Protein AF-A0AAW0WNB1-F1 (afdb_monomer)

Structure (mmCIF, N/CA/C/O backbone):
data_AF-A0AAW0WNB1-F1
#
_entry.id   AF-A0AAW0WNB1-F1
#
loop_
_atom_site.group_PDB
_atom_site.id
_atom_site.type_symbol
_atom_site.label_atom_id
_atom_site.label_alt_id
_atom_site.label_comp_id
_atom_site.label_asym_id
_atom_site.label_entity_id
_atom_site.label_seq_id
_atom_site.pdbx_PDB_ins_code
_atom_site.Cartn_x
_atom_site.Cartn_y
_atom_site.Cartn_z
_atom_site.occupancy
_atom_site.B_iso_or_equiv
_atom_site.auth_seq_id
_atom_site.auth_comp_id
_atom_site.auth_asym_id
_atom_site.auth_atom_id
_atom_site.pdbx_PDB_model_num
ATOM 1 N N . 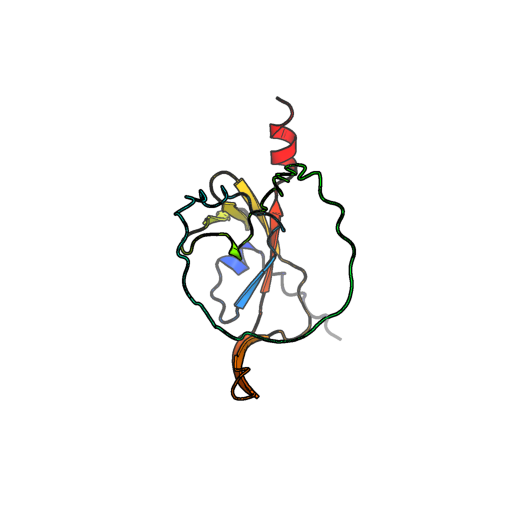MET A 1 1 ? -12.204 -38.754 -3.424 1.00 45.09 1 MET A N 1
ATOM 2 C CA . MET A 1 1 ? -11.221 -37.652 -3.507 1.00 45.09 1 MET A CA 1
ATOM 3 C C . MET A 1 1 ? -11.207 -36.946 -2.162 1.00 45.09 1 MET A C 1
ATOM 5 O O . MET A 1 1 ? -12.288 -36.547 -1.742 1.00 45.09 1 MET A O 1
ATOM 9 N N . PRO A 1 2 ? -10.080 -36.870 -1.435 1.00 44.38 2 PRO A N 1
ATOM 10 C CA . PRO A 1 2 ? -10.062 -36.168 -0.157 1.00 44.38 2 PRO A CA 1
ATOM 11 C C . PRO A 1 2 ? -10.207 -34.660 -0.395 1.00 44.38 2 PRO A C 1
ATOM 13 O O . PRO A 1 2 ? -9.592 -34.103 -1.306 1.00 44.38 2 PRO A O 1
ATOM 16 N N . ALA A 1 3 ? -11.068 -34.017 0.393 1.00 48.91 3 ALA A N 1
ATOM 17 C CA . ALA A 1 3 ? -11.261 -32.576 0.373 1.00 48.91 3 ALA A CA 1
ATOM 18 C C . ALA A 1 3 ? -9.949 -31.886 0.771 1.00 48.91 3 ALA A C 1
ATOM 20 O O . ALA A 1 3 ? -9.387 -32.191 1.821 1.00 48.91 3 ALA A O 1
ATOM 21 N N . LYS A 1 4 ? -9.457 -30.967 -0.069 1.00 51.84 4 LYS A N 1
ATOM 22 C CA . LYS A 1 4 ? -8.363 -30.063 0.303 1.00 51.84 4 LYS A CA 1
ATOM 23 C C . LYS A 1 4 ? -8.826 -29.251 1.510 1.00 51.84 4 LYS A C 1
ATOM 25 O O . LYS A 1 4 ? -9.765 -28.462 1.405 1.00 51.84 4 LYS A O 1
ATOM 30 N N . GLU A 1 5 ? -8.180 -29.484 2.642 1.00 49.03 5 GLU A N 1
ATOM 31 C CA . GLU A 1 5 ? -8.315 -28.694 3.857 1.00 49.03 5 GLU A CA 1
ATOM 32 C C . GLU A 1 5 ? -8.064 -27.222 3.495 1.00 49.03 5 GLU A C 1
ATOM 34 O O . GLU A 1 5 ? -7.031 -26.883 2.912 1.00 49.03 5 GLU A O 1
ATOM 39 N N . LYS A 1 6 ? -9.054 -26.350 3.729 1.00 45.12 6 LYS A N 1
ATOM 40 C CA . LYS A 1 6 ? -8.903 -24.910 3.499 1.00 45.12 6 LYS A CA 1
ATOM 41 C C . LYS A 1 6 ? -7.892 -24.398 4.517 1.00 45.12 6 LYS A C 1
ATOM 43 O O . LYS A 1 6 ? -8.236 -24.233 5.684 1.00 45.12 6 LYS A O 1
ATOM 48 N N . THR A 1 7 ? -6.663 -24.153 4.075 1.00 52.06 7 THR A N 1
ATOM 49 C CA . THR A 1 7 ? -5.650 -23.466 4.873 1.00 52.06 7 THR A CA 1
ATOM 50 C C . THR A 1 7 ? -6.264 -22.174 5.423 1.00 52.06 7 THR A C 1
ATOM 52 O O . THR A 1 7 ? -6.883 -21.438 4.644 1.00 52.06 7 THR A O 1
ATOM 55 N N . PRO A 1 8 ? -6.164 -21.900 6.736 1.00 58.38 8 PRO A N 1
ATOM 56 C CA . PRO A 1 8 ? -6.753 -20.705 7.317 1.00 58.38 8 PRO A CA 1
ATOM 57 C C . PRO A 1 8 ? -6.181 -19.472 6.624 1.00 58.38 8 PRO A C 1
ATOM 59 O O . PRO A 1 8 ? -4.973 -19.353 6.413 1.00 58.38 8 PRO A O 1
ATOM 62 N N . GLU A 1 9 ? -7.070 -18.571 6.224 1.00 66.38 9 GLU A N 1
ATOM 63 C CA . GLU A 1 9 ? -6.679 -17.354 5.538 1.00 66.38 9 GLU A CA 1
ATOM 64 C C . GLU A 1 9 ? -5.782 -16.511 6.460 1.00 66.38 9 GLU A C 1
ATOM 66 O O . GLU A 1 9 ? -6.192 -16.135 7.557 1.00 66.38 9 GLU A O 1
ATOM 71 N N . CYS A 1 10 ? -4.545 -16.234 6.031 1.00 76.31 10 CYS A N 1
ATOM 72 C CA . CYS A 1 10 ? -3.595 -15.443 6.815 1.00 76.31 10 CYS A CA 1
ATOM 73 C C . CYS A 1 10 ? -4.172 -14.045 7.086 1.00 76.31 10 CYS A C 1
ATOM 75 O O . CYS A 1 10 ? -4.543 -13.324 6.151 1.00 76.31 10 CYS A O 1
ATOM 77 N N . SER A 1 11 ? -4.268 -13.679 8.367 1.00 88.44 11 SER A N 1
ATOM 78 C CA . SER A 1 11 ? -4.789 -12.377 8.794 1.00 88.44 11 SER A CA 1
ATOM 79 C C . SER A 1 11 ? -3.846 -11.236 8.408 1.00 88.44 11 SER A C 1
ATOM 81 O O . SER A 1 11 ? -2.639 -11.427 8.265 1.00 88.44 11 SER A O 1
ATOM 83 N N . VAL A 1 12 ? -4.378 -10.014 8.313 1.00 92.25 12 VAL A N 1
ATOM 84 C CA . VAL A 1 12 ? -3.571 -8.812 8.029 1.00 92.25 12 VAL A CA 1
ATOM 85 C C . VAL A 1 12 ? -2.460 -8.623 9.064 1.00 92.25 12 VAL A C 1
ATOM 87 O O . VAL A 1 12 ? -1.342 -8.277 8.702 1.00 92.25 12 VAL A O 1
ATOM 90 N N . ALA A 1 13 ? -2.727 -8.893 10.344 1.00 91.75 13 ALA A N 1
ATOM 91 C CA . ALA A 1 13 ? -1.712 -8.799 11.389 1.00 91.75 13 ALA A CA 1
ATOM 92 C C . ALA A 1 13 ? -0.591 -9.834 11.232 1.00 91.75 13 ALA A C 1
ATOM 94 O O . ALA A 1 13 ? 0.574 -9.480 11.373 1.00 91.75 13 ALA A O 1
ATOM 95 N N . GLN A 1 14 ? -0.919 -11.092 10.918 1.00 90.31 14 GLN A N 1
ATOM 96 C CA . GLN A 1 14 ? 0.091 -12.129 10.662 1.00 90.31 14 GLN A CA 1
ATOM 97 C C . GLN A 1 14 ? 0.911 -11.812 9.414 1.00 90.31 14 GLN A C 1
ATOM 99 O O . GLN A 1 14 ? 2.124 -11.995 9.410 1.00 90.31 14 GLN A O 1
ATOM 104 N N . LEU A 1 15 ? 0.253 -11.290 8.381 1.00 91.12 15 LEU A N 1
ATOM 105 C CA . LEU A 1 15 ? 0.912 -10.822 7.178 1.00 91.12 15 LEU A CA 1
ATOM 106 C C . LEU A 1 15 ? 1.893 -9.684 7.499 1.00 91.12 15 LEU A C 1
ATOM 108 O O . LEU A 1 15 ? 3.054 -9.761 7.137 1.00 91.12 15 LEU A O 1
ATOM 112 N N . LEU A 1 16 ? 1.479 -8.657 8.233 1.00 91.56 16 LEU A N 1
ATOM 113 C CA . LEU A 1 16 ? 2.349 -7.515 8.534 1.00 91.56 16 LEU A CA 1
ATOM 114 C C . LEU A 1 16 ? 3.450 -7.820 9.562 1.00 91.56 16 LEU A C 1
ATOM 116 O O . LEU A 1 16 ? 4.491 -7.172 9.545 1.00 91.56 16 LEU A O 1
ATOM 120 N N . ALA A 1 17 ? 3.222 -8.772 10.469 1.00 88.00 17 ALA A N 1
ATOM 121 C CA . ALA A 1 17 ? 4.205 -9.187 11.472 1.00 88.00 17 ALA A CA 1
ATOM 122 C C . ALA A 1 17 ? 5.154 -10.291 10.974 1.00 88.00 17 ALA A C 1
ATOM 124 O O . ALA A 1 17 ? 6.159 -10.583 11.625 1.00 88.00 17 ALA A O 1
ATOM 125 N N . GLY A 1 18 ? 4.814 -10.941 9.861 1.00 85.19 18 GLY A N 1
ATOM 126 C CA . GLY A 1 18 ? 5.602 -12.014 9.274 1.00 85.19 18 GLY A CA 1
ATOM 127 C C . GLY A 1 18 ? 6.883 -11.507 8.617 1.00 85.19 18 GLY A C 1
ATOM 128 O O . GLY A 1 18 ? 6.984 -10.355 8.199 1.00 85.19 18 GLY A O 1
ATOM 129 N N . LYS A 1 19 ? 7.866 -12.402 8.498 1.00 83.38 19 LYS A N 1
ATOM 130 C CA . LYS A 1 19 ? 9.003 -12.206 7.597 1.00 83.38 19 LYS A CA 1
ATOM 131 C C . LYS A 1 19 ? 8.589 -12.708 6.221 1.00 83.38 19 LYS A C 1
ATOM 133 O O . LYS A 1 19 ? 8.232 -13.876 6.098 1.00 83.38 19 LYS A O 1
ATOM 138 N N . HIS A 1 20 ? 8.637 -11.828 5.231 1.00 84.38 20 HIS A N 1
ATOM 139 C CA . HIS A 1 20 ? 8.312 -12.144 3.843 1.00 84.38 20 HIS A CA 1
ATOM 140 C C . HIS A 1 20 ? 9.525 -11.855 2.977 1.00 84.38 20 HIS A C 1
ATOM 142 O O . HIS A 1 20 ? 10.194 -10.843 3.180 1.00 84.38 20 HIS A O 1
ATOM 148 N N . GLU A 1 21 ? 9.803 -12.759 2.046 1.00 85.81 21 GLU A N 1
ATOM 149 C CA . GLU A 1 21 ? 10.829 -12.571 1.014 1.00 85.81 21 GLU A CA 1
ATOM 150 C C . GLU A 1 21 ? 10.263 -11.799 -0.192 1.00 85.81 21 GLU A C 1
ATOM 152 O O . GLU A 1 21 ? 11.018 -11.197 -0.952 1.00 85.81 21 GLU A O 1
ATOM 157 N N . ASP A 1 22 ? 8.932 -11.750 -0.310 1.00 91.44 22 ASP A N 1
ATOM 158 C CA . ASP A 1 22 ? 8.210 -11.078 -1.387 1.00 91.44 22 ASP A CA 1
ATOM 159 C C . ASP A 1 22 ? 7.858 -9.618 -1.058 1.00 91.44 22 ASP A C 1
ATOM 161 O O . ASP A 1 22 ? 7.643 -9.227 0.095 1.00 91.44 22 ASP A O 1
ATOM 165 N N . PHE A 1 23 ? 7.682 -8.817 -2.109 1.00 93.81 23 PHE A N 1
ATOM 166 C CA . PHE A 1 23 ? 7.165 -7.457 -2.020 1.00 93.81 23 PHE A CA 1
ATOM 167 C C . PHE A 1 23 ? 5.677 -7.433 -1.645 1.00 93.81 23 PHE A C 1
ATOM 169 O O . PHE A 1 23 ? 4.877 -8.296 -2.024 1.00 93.81 23 PHE A O 1
ATOM 176 N N . MET A 1 24 ? 5.282 -6.371 -0.939 1.00 93.88 24 MET A N 1
ATOM 177 C CA . MET A 1 24 ? 3.884 -6.066 -0.637 1.00 93.88 24 MET A CA 1
ATOM 178 C C . MET A 1 24 ? 3.387 -4.908 -1.500 1.00 93.88 24 MET A C 1
ATOM 180 O O . MET A 1 24 ? 4.019 -3.856 -1.579 1.00 93.88 24 MET A O 1
ATOM 184 N N . PHE A 1 25 ? 2.207 -5.070 -2.092 1.00 95.12 25 PHE A N 1
ATOM 185 C CA . PHE A 1 25 ? 1.515 -4.013 -2.819 1.00 95.12 25 PHE A CA 1
ATOM 186 C C . PHE A 1 25 ? 0.512 -3.308 -1.904 1.00 95.12 25 PHE A C 1
ATOM 188 O O . PHE A 1 25 ? -0.470 -3.916 -1.474 1.00 95.12 25 PHE A O 1
ATOM 195 N N . PHE A 1 26 ? 0.709 -2.014 -1.657 1.00 95.62 26 PHE A N 1
ATOM 196 C CA . PHE A 1 26 ? -0.233 -1.180 -0.910 1.00 95.62 26 PHE A CA 1
ATOM 197 C C . PHE A 1 26 ? -1.054 -0.306 -1.858 1.00 95.62 26 PHE A C 1
ATOM 199 O O . PHE A 1 26 ? -0.514 0.518 -2.591 1.00 95.62 26 PHE A O 1
ATOM 206 N N . GLN A 1 27 ? -2.377 -0.440 -1.804 1.00 95.94 27 GLN A N 1
ATOM 207 C CA . GLN A 1 27 ? -3.302 0.482 -2.451 1.00 95.94 27 GLN A CA 1
ATOM 208 C C . GLN A 1 27 ? -3.706 1.574 -1.462 1.00 95.94 27 GLN A C 1
ATOM 210 O O . GLN A 1 27 ? -4.385 1.297 -0.473 1.00 95.94 27 GLN A O 1
ATOM 215 N N . LEU A 1 28 ? -3.309 2.811 -1.747 1.00 94.50 28 LEU A N 1
ATOM 216 C CA . LEU A 1 28 ? -3.670 3.988 -0.963 1.00 94.50 28 LEU A CA 1
ATOM 217 C C . LEU A 1 28 ? -4.832 4.762 -1.614 1.00 94.50 28 LEU A C 1
ATOM 219 O O . LEU A 1 28 ? -5.111 4.565 -2.799 1.00 94.50 28 LEU A O 1
ATOM 223 N N . PRO A 1 29 ? -5.513 5.651 -0.870 1.00 92.69 29 PRO A N 1
ATOM 224 C CA . PRO A 1 29 ? -6.462 6.597 -1.447 1.00 92.69 29 PRO A CA 1
ATOM 225 C C . PRO A 1 29 ? -5.786 7.565 -2.428 1.00 92.69 29 PRO A C 1
ATOM 227 O O . PRO A 1 29 ? -4.615 7.902 -2.267 1.00 92.69 29 PRO A O 1
ATOM 230 N N . ASN A 1 30 ? -6.556 8.086 -3.389 1.00 87.88 30 ASN A N 1
ATOM 231 C CA . ASN A 1 30 ? -6.065 9.032 -4.405 1.00 87.88 30 ASN A CA 1
ATOM 232 C C . ASN A 1 30 ? -5.583 10.373 -3.828 1.00 87.88 30 ASN A C 1
ATOM 234 O O . ASN A 1 30 ? -4.865 11.100 -4.504 1.00 87.88 30 ASN A O 1
ATOM 238 N N . SER A 1 31 ? -5.998 10.711 -2.606 1.00 87.81 31 SER A N 1
ATOM 239 C CA . SER A 1 31 ? -5.474 11.847 -1.854 1.00 87.81 31 SER A CA 1
ATOM 240 C C . SER A 1 31 ? -5.111 11.380 -0.456 1.00 87.81 31 SER A C 1
ATOM 242 O O . SER A 1 31 ? -5.953 10.833 0.263 1.00 87.81 31 SER A O 1
ATOM 244 N N . LEU A 1 32 ? -3.866 11.616 -0.067 1.00 88.44 32 LEU A N 1
ATOM 245 C CA . LEU A 1 32 ? -3.374 11.333 1.268 1.00 88.44 32 LEU A CA 1
ATOM 246 C C . LEU A 1 32 ? -3.667 12.506 2.204 1.00 88.44 32 LEU A C 1
ATOM 248 O O . LEU A 1 32 ? -3.681 13.661 1.777 1.00 88.44 32 LEU A O 1
ATOM 252 N N . PRO A 1 33 ? -3.916 12.230 3.489 1.00 79.19 33 PRO A N 1
ATOM 253 C CA . PRO A 1 33 ? -4.132 13.263 4.478 1.00 79.19 33 PRO A CA 1
ATOM 254 C C . PRO A 1 33 ? -2.782 13.702 5.063 1.00 79.19 33 PRO A C 1
ATOM 256 O O . PRO A 1 33 ? -2.478 13.430 6.222 1.00 79.19 33 PRO A O 1
ATOM 259 N N . SER A 1 34 ? -1.944 14.348 4.254 1.00 67.25 34 SER A N 1
ATOM 260 C CA . SER A 1 34 ? -0.830 15.150 4.763 1.00 67.25 34 SER A CA 1
ATOM 261 C C . SER A 1 34 ? -1.110 16.616 4.465 1.00 67.25 34 SER A C 1
ATOM 263 O O . SER A 1 34 ? -1.804 16.940 3.499 1.00 67.25 34 SER A O 1
ATOM 265 N N . HIS A 1 35 ? -0.553 17.514 5.279 1.00 59.44 35 HIS A N 1
ATOM 266 C CA . HIS A 1 35 ? -0.383 18.892 4.833 1.00 59.44 35 HIS A CA 1
ATOM 267 C C . HIS A 1 35 ? 0.407 18.816 3.514 1.00 59.44 35 HIS A C 1
ATOM 269 O O . HIS A 1 35 ? 1.398 18.069 3.478 1.00 59.44 35 HIS A O 1
ATOM 275 N N . PRO A 1 36 ? -0.024 19.473 2.420 1.00 53.44 36 PRO A N 1
ATOM 276 C CA . PRO A 1 36 ? 0.854 19.617 1.266 1.00 53.44 36 PRO A CA 1
ATOM 277 C C . PRO A 1 36 ? 2.184 20.180 1.784 1.00 53.44 36 PRO A C 1
ATOM 279 O O . PRO A 1 36 ? 2.161 20.924 2.773 1.00 53.44 36 PRO A O 1
ATOM 282 N N . PRO A 1 37 ? 3.342 19.805 1.216 1.00 49.53 37 PRO A N 1
ATOM 283 C CA . PRO A 1 37 ? 4.571 20.506 1.565 1.00 49.53 37 PRO A CA 1
ATOM 284 C C . PRO A 1 37 ? 4.259 22.000 1.496 1.00 49.53 37 PRO A C 1
ATOM 286 O O . PRO A 1 37 ? 3.636 22.436 0.525 1.00 49.53 37 PRO A O 1
ATOM 289 N N . ASP A 1 38 ? 4.580 22.753 2.555 1.00 46.41 38 ASP A N 1
ATOM 290 C CA . ASP A 1 38 ? 4.590 24.207 2.457 1.00 46.41 38 ASP A CA 1
ATOM 291 C C . ASP A 1 38 ? 5.434 24.497 1.226 1.00 46.41 38 ASP A C 1
ATOM 293 O O . ASP A 1 38 ? 6.651 24.288 1.235 1.00 46.41 38 ASP A O 1
ATOM 297 N N . VAL A 1 39 ? 4.778 24.887 0.134 1.00 47.78 39 VAL A N 1
ATOM 298 C CA . VAL A 1 39 ? 5.451 25.406 -1.038 1.00 47.78 39 VAL A CA 1
ATOM 299 C C . VAL A 1 39 ? 6.010 26.731 -0.555 1.00 47.78 39 VAL A C 1
ATOM 301 O O . VAL A 1 39 ? 5.391 27.783 -0.693 1.00 47.78 39 VAL A O 1
ATOM 304 N N . LYS A 1 40 ? 7.184 26.676 0.079 1.00 42.09 40 LYS A N 1
ATOM 305 C CA . LYS A 1 40 ? 8.105 27.794 0.079 1.00 42.09 40 LYS A CA 1
ATOM 306 C C . LYS A 1 40 ? 8.354 28.039 -1.398 1.00 42.09 40 LYS A C 1
ATOM 308 O O . LYS A 1 40 ? 9.078 27.285 -2.042 1.00 42.09 40 LYS A O 1
ATOM 313 N N . GLN A 1 41 ? 7.642 29.017 -1.945 1.00 40.59 41 GLN A N 1
ATOM 314 C CA . GLN A 1 41 ? 7.968 29.610 -3.225 1.00 40.59 41 GLN A CA 1
ATOM 315 C C . GLN A 1 41 ? 9.374 30.189 -3.061 1.00 40.59 41 GLN A C 1
ATOM 317 O O . GLN A 1 41 ? 9.537 31.328 -2.633 1.00 40.59 41 GLN A O 1
ATOM 322 N N . GLU A 1 42 ? 10.400 29.377 -3.300 1.00 34.09 42 GLU A N 1
ATOM 323 C CA . GLU A 1 42 ? 11.724 29.919 -3.547 1.00 34.09 42 GLU A CA 1
ATOM 324 C C . GLU A 1 42 ? 11.741 30.477 -4.976 1.00 34.09 42 GLU A C 1
ATOM 326 O O . GLU A 1 42 ? 11.205 29.854 -5.90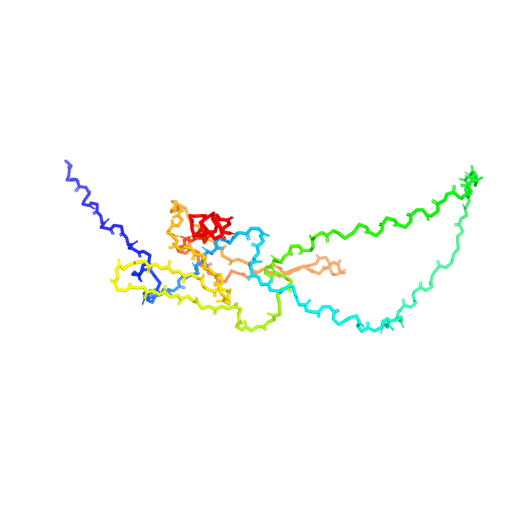0 1.00 34.09 42 GLU A O 1
ATOM 331 N N . PRO A 1 43 ? 12.281 31.690 -5.162 1.00 40.94 43 PRO A N 1
ATOM 332 C CA . PRO A 1 43 ? 12.192 32.404 -6.417 1.00 40.94 43 PRO A CA 1
ATOM 333 C C . PRO A 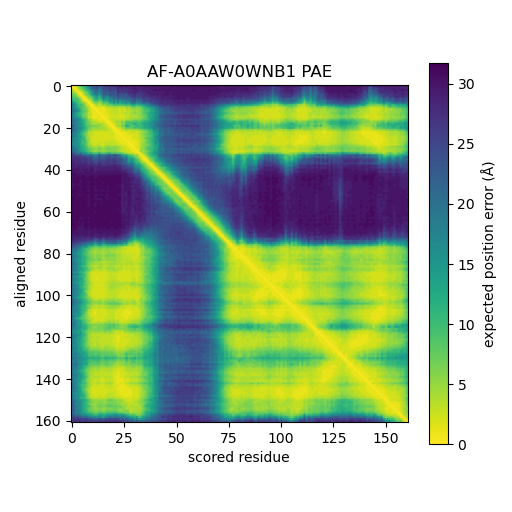1 43 ? 13.091 31.747 -7.466 1.00 40.94 43 PRO A C 1
ATOM 335 O O . PRO A 1 43 ? 14.286 31.573 -7.265 1.00 40.94 43 PRO A O 1
ATOM 338 N N . ASN A 1 44 ? 12.481 31.425 -8.603 1.00 39.97 44 ASN A N 1
ATOM 339 C CA . ASN A 1 44 ? 13.015 31.599 -9.951 1.00 39.97 44 ASN A CA 1
ATOM 340 C C . ASN A 1 44 ? 14.546 31.439 -10.112 1.00 39.97 44 ASN A C 1
ATOM 342 O O . ASN A 1 44 ? 15.296 32.408 -9.994 1.00 39.97 44 ASN A O 1
ATOM 346 N N . ILE A 1 45 ? 15.001 30.249 -10.517 1.00 35.22 45 ILE A N 1
ATOM 347 C CA . ILE A 1 45 ? 16.254 30.134 -11.274 1.00 35.22 45 ILE A CA 1
ATOM 348 C C . ILE A 1 45 ? 15.907 29.884 -12.738 1.00 35.22 45 ILE A C 1
ATOM 350 O O . ILE A 1 45 ? 15.785 28.758 -13.214 1.00 35.22 45 ILE A O 1
ATOM 354 N N . THR A 1 46 ? 15.779 30.993 -13.460 1.00 38.59 46 THR A N 1
ATOM 355 C CA . THR A 1 46 ? 16.047 31.062 -14.892 1.00 38.59 46 THR A CA 1
ATOM 356 C C . THR A 1 46 ? 17.504 30.675 -15.126 1.00 38.59 46 THR A C 1
ATOM 358 O O . THR A 1 46 ? 18.391 31.384 -14.649 1.00 38.59 46 THR A O 1
ATOM 361 N N . GLN A 1 47 ? 17.748 29.603 -15.886 1.00 40.41 47 GLN A N 1
ATOM 362 C CA . GLN A 1 47 ? 18.702 29.556 -17.008 1.00 40.41 47 GLN A CA 1
ATOM 363 C C . GLN A 1 47 ? 18.889 28.117 -17.507 1.00 40.41 47 GLN A C 1
ATOM 365 O O . GLN A 1 47 ? 19.592 27.331 -16.888 1.00 40.41 47 GLN A O 1
ATOM 370 N N . LEU A 1 48 ? 18.345 27.817 -18.687 1.00 34.91 48 LEU A N 1
ATOM 371 C CA . LEU A 1 48 ? 19.148 27.261 -19.777 1.00 34.91 48 LEU A CA 1
ATOM 372 C C . LEU A 1 48 ? 18.512 27.700 -21.104 1.00 34.91 48 LEU A C 1
ATOM 374 O O . LEU A 1 48 ? 17.459 27.222 -21.520 1.00 34.91 48 LEU A O 1
ATOM 378 N N . GLN A 1 49 ? 19.137 28.704 -21.719 1.00 36.81 49 GLN A N 1
ATOM 379 C CA . GLN A 1 49 ? 18.849 29.151 -23.074 1.00 36.81 49 GLN A CA 1
ATOM 380 C C . GLN A 1 49 ? 19.385 28.104 -24.052 1.00 36.81 49 GLN A C 1
ATOM 382 O O . GLN A 1 49 ? 20.598 27.965 -24.170 1.00 36.81 49 GLN A O 1
ATOM 387 N N . ASN A 1 50 ? 18.510 27.451 -24.814 1.00 34.75 50 ASN A N 1
ATOM 388 C CA . ASN A 1 50 ? 18.902 26.889 -26.102 1.00 34.75 50 ASN A CA 1
ATOM 389 C C . ASN A 1 50 ? 18.328 27.785 -27.196 1.00 34.75 50 ASN A C 1
ATOM 391 O O . ASN A 1 50 ? 17.123 27.844 -27.432 1.00 34.75 50 ASN A O 1
ATOM 395 N N . GLN A 1 51 ? 19.228 28.543 -27.818 1.00 43.00 51 GLN A N 1
ATOM 396 C CA . GLN A 1 51 ? 18.958 29.340 -29.001 1.00 43.00 51 GLN A CA 1
ATOM 397 C C . GLN A 1 51 ? 18.761 28.409 -30.198 1.00 43.00 51 GLN A C 1
ATOM 399 O O . GLN A 1 51 ? 19.678 27.683 -30.571 1.00 43.00 51 GLN A O 1
ATOM 404 N N . THR A 1 52 ? 17.616 28.496 -30.874 1.00 32.56 52 THR A N 1
ATOM 405 C CA . THR A 1 52 ? 17.567 28.324 -32.333 1.00 32.56 52 THR A CA 1
ATOM 406 C C . THR A 1 52 ? 16.427 29.174 -32.902 1.00 32.56 52 THR A C 1
ATOM 408 O O . THR A 1 52 ? 15.269 28.778 -32.946 1.00 32.56 52 THR A O 1
ATOM 411 N N . GLN A 1 53 ? 16.773 30.395 -33.308 1.00 40.00 53 GLN A N 1
ATOM 412 C CA . GLN A 1 53 ? 16.078 31.154 -34.354 1.00 40.00 53 GLN A CA 1
ATOM 413 C C . GLN A 1 53 ? 16.446 30.487 -35.700 1.00 40.00 53 GLN A C 1
ATOM 415 O O . GLN A 1 53 ? 17.569 30.014 -35.826 1.00 40.00 53 GLN A O 1
ATOM 420 N N . GLN A 1 54 ? 15.642 30.374 -36.760 1.00 39.53 54 GLN A N 1
ATOM 421 C CA . GLN A 1 54 ? 14.591 31.223 -37.336 1.00 39.53 54 GLN A CA 1
ATOM 422 C C . GLN A 1 54 ? 14.037 30.435 -38.562 1.00 39.53 54 GLN A C 1
ATOM 424 O O . GLN A 1 54 ? 14.826 29.765 -39.223 1.00 39.53 54 GLN A O 1
ATOM 429 N N . GLN A 1 55 ? 12.726 30.378 -38.858 1.00 40.41 55 GLN A N 1
ATOM 430 C CA . GLN A 1 55 ? 11.969 31.099 -39.929 1.00 40.41 55 GLN A CA 1
ATOM 431 C C . GLN A 1 55 ? 10.954 30.078 -40.543 1.00 40.41 55 GLN A C 1
ATOM 433 O O . GLN A 1 55 ? 11.314 28.915 -40.640 1.00 40.41 55 GLN A O 1
ATOM 438 N N . LYS A 1 56 ? 9.708 30.336 -41.000 1.00 34.44 56 LYS A N 1
ATOM 439 C CA . LYS A 1 56 ? 8.934 31.548 -41.348 1.00 34.44 56 LYS A CA 1
ATOM 440 C C . LYS A 1 56 ? 7.431 31.189 -41.605 1.00 34.44 56 LYS A C 1
ATOM 442 O O . LYS A 1 56 ? 7.176 30.284 -42.385 1.00 34.44 56 LYS A O 1
ATOM 447 N N . GLN A 1 57 ? 6.503 31.946 -40.989 1.00 41.47 57 GLN A N 1
ATOM 448 C CA . GLN A 1 57 ? 5.214 32.544 -41.466 1.00 41.47 57 GLN A CA 1
ATOM 449 C C . GLN A 1 57 ? 4.142 31.681 -42.195 1.00 41.47 57 GLN A C 1
ATOM 451 O O . GLN A 1 57 ? 4.421 31.039 -43.198 1.00 41.47 57 GLN A O 1
ATOM 456 N N . THR A 1 58 ? 2.856 31.692 -41.801 1.00 29.17 58 THR A N 1
ATOM 457 C CA . THR A 1 58 ? 1.786 32.712 -42.052 1.00 29.17 58 THR A CA 1
ATOM 458 C C . THR A 1 58 ? 0.460 32.159 -41.440 1.00 29.17 58 THR A C 1
ATOM 460 O O . THR A 1 58 ? 0.345 30.945 -41.354 1.00 29.17 58 THR A O 1
ATOM 463 N N . ALA A 1 59 ? -0.594 32.857 -40.984 1.00 32.28 59 ALA A N 1
ATOM 464 C CA . ALA A 1 59 ? -1.037 34.251 -40.987 1.00 32.28 59 ALA A CA 1
ATOM 465 C C . ALA A 1 59 ? -2.058 34.509 -39.836 1.00 32.28 59 ALA A C 1
ATOM 467 O O . ALA A 1 59 ? -2.870 33.649 -39.513 1.00 32.28 59 ALA A O 1
ATOM 468 N N . SER A 1 60 ? -1.958 35.717 -39.273 1.00 34.59 60 SER A N 1
ATOM 469 C CA . SER A 1 60 ? -2.949 36.658 -38.711 1.00 34.59 60 SER A CA 1
ATOM 470 C C . SER A 1 60 ? -4.301 36.191 -38.133 1.00 34.59 60 SER A C 1
ATOM 472 O O . SER A 1 60 ? -5.166 35.723 -38.866 1.00 34.59 60 SER A O 1
ATOM 474 N N . ASN A 1 61 ? -4.567 36.532 -36.861 1.00 34.38 61 ASN A N 1
ATOM 475 C CA . ASN A 1 61 ? -5.391 37.701 -36.482 1.00 34.38 61 ASN A CA 1
ATOM 476 C C . ASN A 1 61 ? -5.362 37.923 -34.954 1.00 34.38 61 ASN A C 1
ATOM 478 O O . ASN A 1 61 ? -5.766 37.052 -34.191 1.00 34.38 61 ASN A O 1
ATOM 482 N N . ASN A 1 62 ? -4.884 39.102 -34.538 1.00 39.53 62 ASN A N 1
ATOM 483 C CA . ASN A 1 62 ? -4.906 39.598 -33.160 1.00 39.53 62 ASN A CA 1
ATOM 484 C C . ASN A 1 62 ? -6.279 40.184 -32.819 1.00 39.53 62 ASN A C 1
ATOM 486 O O . ASN A 1 62 ? -6.766 41.046 -33.553 1.00 39.53 62 ASN A O 1
ATOM 490 N N . LEU A 1 63 ? -6.817 39.790 -31.667 1.00 36.72 63 LEU A N 1
ATOM 491 C CA . LEU A 1 63 ? -7.696 40.597 -30.825 1.00 36.72 63 LEU A CA 1
ATOM 492 C C . LEU A 1 63 ? -7.248 40.336 -29.380 1.00 36.72 63 LEU A C 1
ATOM 494 O O . LEU A 1 63 ? -7.459 39.247 -28.853 1.00 36.72 63 LEU A O 1
ATOM 498 N N . ASP A 1 64 ? -6.545 41.316 -28.819 1.00 35.41 64 ASP A N 1
ATOM 499 C CA . ASP A 1 64 ? -6.200 41.419 -27.402 1.00 35.41 64 ASP A CA 1
ATOM 500 C C . ASP A 1 64 ? -7.454 41.663 -26.540 1.00 35.41 64 ASP A C 1
ATOM 502 O O . ASP A 1 64 ? -8.450 42.194 -27.041 1.00 35.41 64 ASP A O 1
ATOM 506 N N . LEU A 1 65 ? -7.290 41.418 -25.229 1.00 37.50 65 LEU A N 1
ATOM 507 C CA . LEU A 1 65 ? -8.168 41.748 -24.087 1.00 37.50 65 LEU A CA 1
ATOM 508 C C . LEU A 1 65 ? -9.273 40.690 -23.851 1.00 37.50 65 LEU A C 1
ATOM 510 O O . LEU A 1 65 ? -10.101 40.453 -24.720 1.00 37.50 65 LEU A O 1
ATOM 514 N N . ASP A 1 66 ? -9.325 39.937 -22.749 1.00 32.69 66 ASP A N 1
ATOM 515 C CA . ASP A 1 66 ? -8.970 40.255 -21.364 1.00 32.69 66 ASP A CA 1
ATOM 516 C C . ASP A 1 66 ? -8.287 39.065 -20.657 1.00 32.69 66 ASP A C 1
ATOM 518 O O . ASP A 1 66 ? -8.739 37.919 -20.725 1.00 32.69 66 ASP A O 1
ATOM 522 N N . GLU A 1 67 ? -7.182 39.350 -19.964 1.00 42.94 67 GLU A N 1
ATOM 523 C CA . GLU A 1 67 ? -6.565 38.460 -18.980 1.00 42.94 67 GLU A CA 1
ATOM 524 C C . GLU A 1 67 ? -7.451 38.435 -17.728 1.00 42.94 67 GLU A C 1
ATOM 526 O O . GLU A 1 67 ? -7.211 39.158 -16.762 1.00 42.94 67 GLU A O 1
ATOM 531 N N . ASP A 1 68 ? -8.494 37.605 -17.742 1.00 35.53 68 ASP A N 1
ATOM 532 C CA . ASP A 1 68 ? -9.144 37.207 -16.501 1.00 35.53 68 ASP A CA 1
ATOM 533 C C . ASP A 1 68 ? -8.199 36.267 -15.748 1.00 35.53 68 ASP A C 1
ATOM 535 O O . ASP A 1 68 ? -7.902 35.140 -16.157 1.00 35.53 68 ASP A O 1
ATOM 539 N N . GLU A 1 69 ? -7.712 36.808 -14.639 1.00 44.91 69 GLU A N 1
ATOM 540 C CA . GLU A 1 69 ? -6.959 36.205 -13.551 1.00 44.91 69 GLU A CA 1
ATOM 541 C C . GLU A 1 69 ? -7.729 35.016 -12.934 1.00 44.91 69 GLU A C 1
ATOM 543 O O . GLU A 1 69 ? -8.115 35.012 -11.767 1.00 44.91 69 GLU A O 1
ATOM 548 N N . ASP A 1 70 ? -7.943 33.946 -13.698 1.00 40.06 70 ASP A N 1
ATOM 549 C CA . ASP A 1 70 ? -8.415 32.671 -13.173 1.00 40.06 70 ASP A CA 1
ATOM 550 C C . ASP A 1 70 ? -7.226 31.966 -12.513 1.00 40.06 70 ASP A C 1
ATOM 552 O O . ASP A 1 70 ? -6.687 30.953 -12.974 1.00 40.06 70 ASP A O 1
ATOM 556 N N . GLN A 1 71 ? -6.836 32.507 -11.358 1.00 45.75 71 GLN A N 1
ATOM 557 C CA . GLN A 1 71 ? -6.119 31.812 -10.301 1.00 45.75 71 GLN A CA 1
ATOM 558 C C . GLN A 1 71 ? -7.029 30.678 -9.794 1.00 45.75 71 GLN A C 1
ATOM 560 O O . GLN A 1 71 ? -7.535 30.669 -8.670 1.00 45.75 71 GLN A O 1
ATOM 565 N N . LYS A 1 72 ? -7.275 29.681 -10.655 1.00 46.44 72 LYS A N 1
ATOM 566 C CA . LYS A 1 72 ? -7.818 28.389 -10.269 1.00 46.44 72 LYS A CA 1
ATOM 567 C C . LYS A 1 72 ? -6.799 27.810 -9.314 1.00 46.44 72 LYS A C 1
ATOM 569 O O . LYS A 1 72 ? -5.818 27.191 -9.716 1.00 46.44 72 LYS A O 1
ATOM 574 N N . SER A 1 73 ? -7.065 28.008 -8.031 1.00 51.53 73 SER A N 1
ATOM 575 C CA . SER A 1 73 ? -6.603 27.158 -6.950 1.00 51.53 73 SER A CA 1
ATOM 576 C C . SER A 1 73 ? -7.059 25.731 -7.259 1.00 51.53 73 SER A C 1
ATOM 578 O O . SER A 1 73 ? -8.043 25.217 -6.726 1.00 51.53 73 SER A O 1
ATOM 580 N N . SER A 1 74 ? -6.375 25.073 -8.198 1.00 58.03 74 SER A N 1
ATOM 581 C CA . SER A 1 74 ? -6.506 23.646 -8.408 1.00 58.03 74 SER A CA 1
ATOM 582 C C . SER A 1 74 ? -6.144 23.048 -7.064 1.00 58.03 74 SER A C 1
ATOM 584 O O . SER A 1 74 ? -4.990 23.154 -6.650 1.00 58.03 74 SER A O 1
ATOM 586 N N . ARG A 1 75 ? -7.138 22.536 -6.329 1.00 57.34 75 ARG A N 1
ATOM 587 C CA . ARG A 1 75 ? -6.910 21.883 -5.041 1.00 57.34 75 ARG A CA 1
ATOM 588 C C . ARG A 1 75 ? -5.809 20.855 -5.260 1.00 57.34 75 ARG A C 1
ATOM 590 O O . ARG A 1 75 ? -6.046 19.845 -5.918 1.00 57.34 75 ARG A O 1
ATOM 597 N N . GLN A 1 76 ? -4.604 21.155 -4.787 1.00 69.44 76 GLN A N 1
ATOM 598 C CA . GLN A 1 76 ? -3.480 20.253 -4.938 1.00 69.44 76 GLN A CA 1
ATOM 599 C C . GLN A 1 76 ? -3.756 19.072 -4.017 1.00 69.44 76 GLN A C 1
ATOM 601 O O . GLN A 1 76 ? -3.741 19.196 -2.793 1.00 69.44 76 GLN A O 1
ATOM 606 N N . TYR A 1 77 ? -4.109 17.938 -4.616 1.00 77.81 77 TYR A N 1
ATOM 607 C CA . TYR A 1 77 ? -4.246 16.690 -3.886 1.00 77.81 77 TYR A CA 1
ATOM 608 C C . TYR A 1 77 ? -2.858 16.230 -3.462 1.00 77.81 77 TYR A C 1
ATOM 610 O O .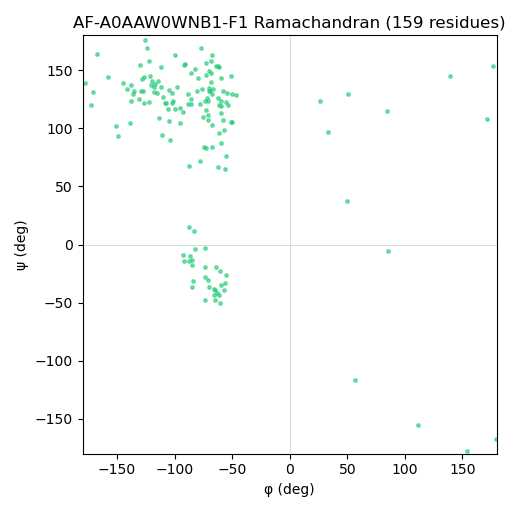 TYR A 1 77 ? -1.936 16.183 -4.277 1.00 77.81 77 TYR A O 1
ATOM 618 N N . CYS A 1 78 ? -2.714 15.862 -2.194 1.00 85.00 78 CYS A N 1
ATOM 619 C CA . CYS A 1 78 ? -1.499 15.211 -1.743 1.00 85.00 78 CYS A CA 1
ATOM 620 C C . CYS A 1 78 ? -1.481 13.768 -2.264 1.00 85.00 78 CYS A C 1
ATOM 622 O O . CYS A 1 78 ? -2.394 12.989 -1.998 1.00 85.00 78 CYS A O 1
ATOM 624 N N . THR A 1 79 ? -0.431 13.401 -2.986 1.00 89.25 79 THR A N 1
ATOM 625 C CA . THR A 1 79 ? -0.147 12.030 -3.434 1.00 89.25 79 THR A CA 1
ATOM 626 C C . THR A 1 79 ? 1.245 11.607 -2.957 1.00 89.25 79 THR A C 1
ATOM 628 O O . THR A 1 79 ? 2.022 12.445 -2.495 1.00 89.25 79 THR A O 1
ATOM 631 N N . LEU A 1 80 ? 1.596 10.321 -3.082 1.00 88.56 80 LEU A N 1
ATOM 632 C CA . LEU A 1 80 ? 2.930 9.839 -2.695 1.00 88.56 80 LEU A CA 1
ATOM 633 C C . LEU A 1 80 ? 4.074 10.584 -3.402 1.00 88.56 80 LEU A C 1
ATOM 635 O O . LEU A 1 80 ? 5.113 10.781 -2.789 1.00 88.56 80 LEU A O 1
ATOM 639 N N . SER A 1 81 ? 3.886 11.028 -4.650 1.00 88.50 81 SER A N 1
ATOM 640 C CA . SER A 1 81 ? 4.916 11.761 -5.401 1.00 88.50 81 SER A CA 1
ATOM 641 C C . SER A 1 81 ? 5.117 13.201 -4.927 1.00 88.50 81 SER A C 1
ATOM 643 O O . SER A 1 81 ? 6.145 13.799 -5.217 1.00 88.50 81 SER A O 1
ATOM 645 N N . THR A 1 82 ? 4.141 13.768 -4.213 1.00 87.38 82 THR A N 1
ATOM 646 C CA . THR A 1 82 ? 4.223 15.131 -3.658 1.00 87.38 82 THR A CA 1
ATOM 647 C C . THR A 1 82 ? 4.749 15.168 -2.225 1.00 87.38 82 THR A C 1
ATOM 649 O O . THR A 1 82 ? 4.969 16.249 -1.684 1.00 87.38 82 THR A O 1
ATOM 652 N N . LEU A 1 83 ? 4.900 14.007 -1.580 1.00 86.62 83 LEU A N 1
ATOM 653 C CA . LEU A 1 83 ? 5.419 13.923 -0.220 1.00 86.62 83 LEU A CA 1
ATOM 654 C C . LEU A 1 83 ? 6.947 14.041 -0.219 1.00 86.62 83 LEU A C 1
ATOM 656 O O . LEU A 1 83 ? 7.594 13.491 -1.111 1.00 86.62 83 LEU A O 1
ATOM 660 N N . PRO A 1 84 ? 7.536 14.710 0.788 1.00 86.12 84 PRO A N 1
ATOM 661 C CA . PRO A 1 84 ? 8.976 14.673 0.976 1.00 86.12 84 PRO A CA 1
ATOM 662 C C . PRO A 1 84 ? 9.433 13.251 1.316 1.00 86.12 84 PRO A C 1
ATOM 664 O O . PRO A 1 84 ? 8.691 12.458 1.905 1.00 86.12 84 PRO A O 1
ATOM 667 N N . GLU A 1 85 ? 10.683 12.948 0.979 1.00 89.69 85 GLU A N 1
ATOM 668 C CA . GLU A 1 85 ? 11.318 11.700 1.385 1.00 89.69 85 GLU A CA 1
ATOM 669 C C . GLU A 1 85 ? 11.399 11.581 2.916 1.00 89.69 85 GLU A C 1
ATOM 671 O O . GLU A 1 85 ? 11.464 12.572 3.648 1.00 89.69 85 GLU A O 1
ATOM 676 N N . GLY A 1 86 ? 11.423 10.340 3.406 1.00 91.69 86 GLY A N 1
ATOM 677 C CA . GLY A 1 86 ? 11.529 10.026 4.828 1.00 91.69 86 GLY A CA 1
ATOM 678 C C . GLY A 1 86 ? 10.259 9.411 5.411 1.00 91.69 86 GLY A C 1
ATOM 679 O O . GLY A 1 86 ? 9.478 8.748 4.726 1.00 91.69 86 GLY A O 1
ATOM 680 N N . GLN A 1 87 ? 10.077 9.567 6.724 1.00 90.00 87 GLN A N 1
ATOM 681 C CA . GLN A 1 87 ? 8.943 8.972 7.423 1.00 90.00 87 GLN A CA 1
ATOM 682 C C . GLN A 1 87 ? 7.656 9.756 7.139 1.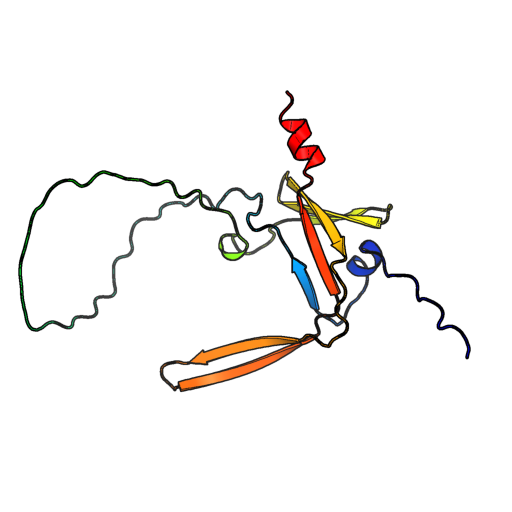00 90.00 87 GLN A C 1
ATOM 684 O O . GLN A 1 87 ? 7.449 10.843 7.669 1.00 90.00 87 GLN A O 1
ATOM 689 N N . ILE A 1 88 ? 6.749 9.152 6.371 1.00 89.19 88 ILE A N 1
ATOM 690 C CA . ILE A 1 88 ? 5.444 9.749 6.040 1.00 89.19 88 ILE A CA 1
ATOM 691 C C . ILE A 1 88 ? 4.323 9.364 7.020 1.00 89.19 88 ILE A C 1
ATOM 693 O O . ILE A 1 88 ? 3.258 9.978 7.023 1.00 89.19 88 ILE A O 1
ATOM 697 N N . GLY A 1 89 ? 4.530 8.344 7.857 1.00 90.75 89 GLY A N 1
ATOM 698 C CA . GLY A 1 89 ? 3.497 7.841 8.759 1.00 90.75 89 GLY A CA 1
ATOM 699 C C . GLY A 1 89 ? 3.929 6.653 9.616 1.00 90.75 89 GLY A C 1
ATOM 700 O O . GLY A 1 89 ? 5.111 6.318 9.703 1.00 90.75 89 GLY A O 1
ATOM 701 N N . THR A 1 90 ?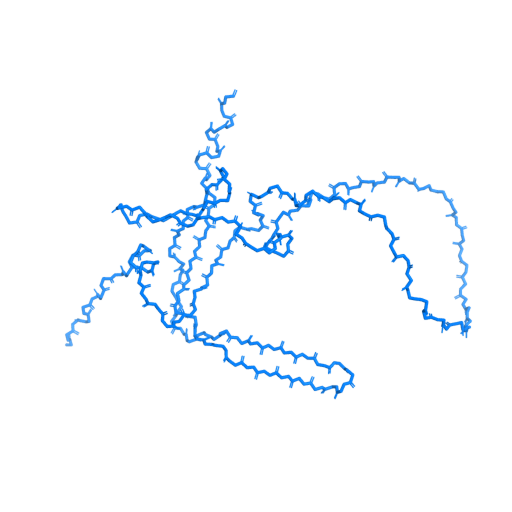 2.944 6.014 10.249 1.00 94.19 90 THR A N 1
ATOM 702 C CA . THR A 1 90 ? 3.139 4.879 11.161 1.00 94.19 90 THR A CA 1
ATOM 703 C C . THR A 1 90 ? 2.088 3.800 10.922 1.00 94.19 90 THR A C 1
ATOM 705 O O . THR A 1 90 ? 0.891 4.049 11.052 1.00 94.19 90 THR A O 1
ATOM 708 N N . LEU A 1 91 ? 2.522 2.573 10.641 1.00 95.44 91 LEU A N 1
ATOM 709 C CA . LEU A 1 91 ? 1.649 1.401 10.573 1.00 95.44 91 LEU A CA 1
ATOM 710 C C . LEU A 1 91 ? 1.524 0.760 11.964 1.00 95.44 91 LEU A C 1
ATOM 712 O O . LEU A 1 91 ? 2.520 0.359 12.559 1.00 95.44 91 LEU A O 1
ATOM 716 N N . LYS A 1 92 ? 0.303 0.665 12.493 1.00 94.94 92 LYS A N 1
ATOM 717 C CA . LYS A 1 92 ? -0.007 0.080 13.804 1.00 94.94 92 LYS A CA 1
ATOM 718 C C . LYS A 1 92 ? -0.743 -1.240 13.630 1.00 94.94 92 LYS A C 1
ATOM 720 O O . LYS A 1 92 ? -1.790 -1.281 12.990 1.00 94.94 92 LYS A O 1
ATOM 725 N N . VAL A 1 93 ? -0.233 -2.296 14.259 1.00 95.44 93 VAL A N 1
ATOM 726 C CA . VAL A 1 93 ? -0.892 -3.606 14.344 1.00 95.44 93 VAL A CA 1
ATOM 727 C C . VAL A 1 93 ? -1.385 -3.808 15.775 1.00 95.44 93 VAL A C 1
ATOM 729 O O . VAL A 1 93 ? -0.612 -3.744 16.729 1.00 95.44 93 VAL A O 1
ATOM 732 N N . TYR A 1 94 ? -2.688 -4.015 15.937 1.00 94.00 94 TYR A N 1
ATOM 733 C CA . TYR A 1 94 ? -3.339 -4.153 17.236 1.00 94.00 94 TYR A CA 1
ATOM 734 C C . TYR A 1 94 ? -3.410 -5.621 17.662 1.00 94.00 94 TYR A C 1
ATOM 736 O O . TYR A 1 94 ? -3.513 -6.521 16.830 1.00 94.00 94 TYR A O 1
ATOM 744 N N . LYS A 1 95 ? -3.475 -5.867 18.979 1.00 92.00 95 LYS A N 1
ATOM 745 C CA . LYS A 1 95 ? -3.665 -7.217 19.552 1.00 92.00 95 LYS A CA 1
ATOM 746 C C . LYS A 1 95 ? -4.916 -7.934 19.024 1.00 92.00 95 LYS A C 1
ATOM 748 O O . LYS A 1 95 ? -4.949 -9.155 18.999 1.00 92.00 95 LYS A O 1
ATOM 753 N N . SER A 1 96 ? -5.929 -7.181 18.594 1.00 92.81 96 SER A N 1
ATOM 754 C CA . SER A 1 96 ? -7.157 -7.706 17.985 1.00 92.81 96 SER A CA 1
ATOM 755 C C . SER A 1 96 ? -6.980 -8.223 16.552 1.00 92.81 96 SER A C 1
ATOM 757 O O . SER A 1 96 ? -7.947 -8.684 15.958 1.00 92.81 96 SER A O 1
ATOM 759 N N . GLY A 1 97 ? -5.788 -8.101 15.964 1.00 91.88 97 GLY A N 1
ATOM 760 C CA . GLY A 1 97 ? -5.524 -8.451 14.567 1.00 91.88 97 GLY A CA 1
ATOM 761 C C . GLY A 1 97 ? -5.850 -7.335 13.567 1.00 91.88 97 GLY A C 1
ATOM 762 O O . GLY A 1 97 ? -5.540 -7.461 12.384 1.00 91.88 97 GLY A O 1
ATOM 763 N N . ARG A 1 98 ? -6.441 -6.226 14.029 1.00 93.12 98 ARG A N 1
ATOM 764 C CA . ARG A 1 98 ? -6.659 -5.022 13.215 1.00 93.12 98 ARG A CA 1
ATOM 765 C C . ARG A 1 98 ? -5.332 -4.340 12.895 1.00 93.12 98 ARG A C 1
ATOM 767 O O . ARG A 1 98 ? -4.438 -4.310 13.739 1.00 93.12 98 ARG A O 1
ATOM 774 N N . ALA A 1 99 ? -5.246 -3.720 11.724 1.00 96.00 99 ALA A N 1
ATOM 775 C CA . ALA A 1 99 ? -4.122 -2.879 11.338 1.00 96.00 99 ALA A CA 1
ATOM 776 C C . ALA A 1 99 ? -4.607 -1.511 10.845 1.00 96.00 99 ALA A C 1
ATOM 778 O O . ALA A 1 99 ? -5.638 -1.403 10.179 1.00 96.00 99 ALA A O 1
ATOM 779 N N . GLU A 1 100 ? -3.867 -0.460 11.186 1.00 95.44 100 GLU A N 1
ATOM 780 C CA . GLU A 1 100 ? -4.175 0.918 10.799 1.00 95.44 100 GLU A CA 1
ATOM 781 C C . GLU A 1 100 ? -2.903 1.651 10.381 1.00 95.44 100 GLU A C 1
ATOM 783 O O . GLU A 1 100 ? -1.877 1.564 11.053 1.00 95.44 100 GLU A O 1
ATOM 788 N N . MET A 1 101 ? -2.976 2.414 9.298 1.00 94.88 101 MET A N 1
ATOM 789 C CA . MET A 1 101 ? -1.906 3.288 8.833 1.00 94.88 101 MET A CA 1
ATOM 790 C C . MET A 1 101 ? -2.231 4.724 9.235 1.00 94.88 101 MET A C 1
ATOM 792 O O . MET A 1 101 ? -3.298 5.239 8.913 1.00 94.88 101 MET A O 1
ATOM 796 N N . TRP A 1 102 ? -1.318 5.356 9.961 1.00 92.19 102 TRP A N 1
ATOM 797 C CA . TRP A 1 102 ? -1.475 6.694 10.516 1.00 92.19 102 TRP A CA 1
ATOM 798 C C . TRP A 1 102 ? -0.608 7.691 9.754 1.00 92.19 102 TRP A C 1
ATOM 800 O O . TRP A 1 102 ? 0.611 7.546 9.724 1.00 92.19 102 TRP A O 1
ATOM 810 N N . PHE A 1 103 ? -1.241 8.715 9.192 1.00 88.44 103 PHE A N 1
ATOM 811 C CA . PHE A 1 103 ? -0.614 9.880 8.572 1.00 88.44 103 PHE A CA 1
ATOM 812 C C . PHE A 1 103 ? -0.911 11.092 9.462 1.00 88.44 103 PHE A C 1
ATOM 814 O O . PHE A 1 103 ? -2.000 11.670 9.417 1.00 88.44 103 PHE A O 1
ATOM 821 N N . GLY A 1 104 ? 0.016 11.410 10.367 1.00 84.25 104 GLY A N 1
ATOM 822 C CA . GLY A 1 104 ? -0.225 12.388 11.430 1.00 84.25 104 GLY A CA 1
ATOM 823 C C . GLY A 1 104 ? -1.438 12.004 12.290 1.00 84.25 104 GLY A C 1
ATOM 824 O O . GLY A 1 104 ? -1.444 10.961 12.945 1.00 84.25 104 GLY A O 1
ATOM 825 N N . GLN A 1 105 ? -2.474 12.844 12.272 1.00 84.00 105 GLN A N 1
ATOM 826 C CA . GLN A 1 105 ? -3.724 12.643 13.020 1.00 84.00 105 GLN A CA 1
ATOM 827 C C . GLN A 1 105 ? -4.775 11.798 12.281 1.00 84.00 105 GLN A C 1
ATOM 829 O O . GLN A 1 105 ? -5.793 11.421 12.862 1.00 84.00 105 GLN A O 1
ATOM 834 N N . HIS A 1 106 ? -4.557 11.511 10.998 1.00 87.94 106 HIS A N 1
ATOM 835 C CA . HIS A 1 106 ? -5.515 10.800 10.165 1.00 87.94 106 HIS A CA 1
ATOM 836 C C . HIS A 1 106 ? -5.148 9.320 10.080 1.00 87.94 106 HIS A C 1
ATOM 838 O O . HIS A 1 106 ? -3.989 8.961 9.880 1.00 87.94 106 HIS A O 1
ATOM 844 N N . LYS A 1 107 ? -6.149 8.450 10.215 1.00 91.88 107 LYS A N 1
ATOM 845 C CA . LYS A 1 107 ? -5.974 6.995 10.168 1.00 91.88 107 LYS A CA 1
ATOM 846 C C . LYS A 1 107 ? -6.673 6.394 8.953 1.00 91.88 107 LYS A C 1
ATOM 848 O O . LYS A 1 107 ? -7.790 6.785 8.607 1.00 91.88 107 LYS A O 1
ATOM 853 N N . LEU A 1 108 ? -6.023 5.410 8.348 1.00 94.62 108 LEU A N 1
ATOM 854 C CA . LEU A 1 108 ? -6.569 4.550 7.308 1.00 94.62 108 LEU A CA 1
ATOM 855 C C . LEU A 1 108 ? -6.631 3.119 7.847 1.00 94.62 108 LEU A C 1
ATOM 857 O O . LEU A 1 108 ? -5.642 2.609 8.373 1.00 94.62 108 LEU A O 1
ATOM 861 N N . ALA A 1 109 ? -7.777 2.460 7.710 1.00 95.06 109 ALA A N 1
ATOM 862 C CA . ALA A 1 109 ? -7.892 1.037 8.000 1.00 95.06 109 ALA A CA 1
ATOM 863 C C . ALA A 1 109 ? -7.116 0.241 6.944 1.00 95.06 109 ALA A C 1
ATOM 865 O O . ALA A 1 109 ? -7.273 0.493 5.749 1.00 95.06 109 ALA A O 1
ATOM 866 N N . VAL A 1 110 ? -6.290 -0.709 7.381 1.00 96.38 110 VAL A N 1
ATOM 867 C CA . VAL A 1 110 ? -5.480 -1.553 6.497 1.00 96.38 110 VAL A CA 1
ATOM 868 C C . VAL A 1 110 ? -6.101 -2.935 6.449 1.00 96.38 110 VAL A C 1
ATOM 870 O O . VAL A 1 110 ? -6.169 -3.635 7.459 1.00 96.38 110 VAL A O 1
ATOM 873 N N . ASN A 1 111 ? -6.554 -3.323 5.263 1.00 94.88 111 ASN A N 1
ATOM 874 C CA . ASN A 1 111 ? -7.202 -4.602 5.021 1.00 94.88 111 ASN A CA 1
ATOM 875 C C . ASN A 1 111 ? -6.454 -5.391 3.951 1.00 94.88 111 ASN A C 1
ATOM 877 O O . ASN A 1 111 ? -5.735 -4.830 3.123 1.00 94.88 111 ASN A O 1
ATOM 881 N N . LYS A 1 112 ? -6.642 -6.709 3.950 1.00 94.19 112 LYS A N 1
ATOM 882 C CA . LYS A 1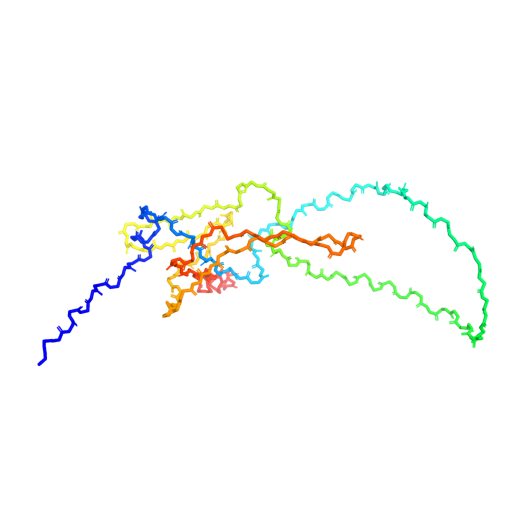 112 ? -6.123 -7.573 2.896 1.00 94.19 112 LYS A CA 1
ATOM 883 C C . LYS A 1 112 ? -6.854 -7.259 1.592 1.00 94.19 112 LYS A C 1
ATOM 885 O O . LYS A 1 112 ? -8.081 -7.193 1.564 1.00 94.19 112 LYS A O 1
ATOM 890 N N . GLY A 1 113 ? -6.095 -7.035 0.530 1.00 92.38 113 GLY A N 1
ATOM 891 C CA . GLY A 1 113 ? -6.637 -6.902 -0.814 1.00 92.38 113 GLY A CA 1
ATOM 892 C C . GLY A 1 113 ? -7.004 -8.259 -1.404 1.00 92.38 113 GLY A C 1
ATOM 893 O O . GLY A 1 113 ? -6.624 -9.311 -0.886 1.00 92.38 113 GLY A O 1
ATOM 894 N N . THR A 1 114 ? -7.717 -8.233 -2.526 1.00 89.75 114 THR A N 1
ATOM 895 C CA . THR A 1 114 ? -8.024 -9.441 -3.293 1.00 89.75 114 THR A CA 1
ATOM 896 C C . THR A 1 114 ? -6.733 -10.170 -3.653 1.00 89.75 114 THR A C 1
ATOM 898 O O . THR A 1 114 ? -5.843 -9.585 -4.277 1.00 89.75 114 THR A O 1
ATOM 901 N N . GLN A 1 115 ? -6.627 -11.436 -3.243 1.00 80.62 115 GLN A N 1
ATOM 902 C CA . GLN A 1 115 ? -5.507 -12.276 -3.646 1.00 80.62 115 GLN A CA 1
ATOM 903 C C . GLN A 1 115 ? -5.597 -12.586 -5.130 1.00 80.62 115 GLN A C 1
ATOM 905 O O . GLN A 1 115 ? -6.670 -12.848 -5.674 1.00 80.62 115 GLN A O 1
ATOM 910 N N . VAL A 1 116 ? -4.439 -12.565 -5.765 1.00 79.94 116 VAL A N 1
ATOM 911 C CA . VAL A 1 116 ? -4.302 -12.809 -7.186 1.00 79.94 116 VAL A CA 1
ATOM 912 C C . VAL A 1 116 ? -3.793 -14.234 -7.375 1.00 79.94 116 VAL A C 1
ATOM 914 O O . VAL A 1 116 ? -2.841 -14.644 -6.722 1.00 79.94 116 VAL A O 1
ATOM 917 N N . GLY A 1 117 ? -4.450 -15.010 -8.240 1.00 84.31 117 GLY A N 1
ATOM 918 C CA . GLY A 1 117 ? -4.096 -16.412 -8.503 1.00 84.31 117 GLY A CA 1
ATOM 919 C C . GLY A 1 117 ? -2.966 -16.605 -9.519 1.00 84.31 117 GLY A C 1
ATOM 920 O O . GLY A 1 117 ? -2.779 -17.716 -10.005 1.00 84.31 117 GLY A O 1
ATOM 921 N N . PHE A 1 118 ? -2.266 -15.532 -9.887 1.00 90.75 118 PHE A N 1
ATOM 922 C CA . PHE A 1 118 ? -1.190 -15.530 -10.873 1.00 90.75 118 PHE A CA 1
ATOM 923 C C . PHE A 1 118 ? 0.053 -14.829 -10.323 1.00 90.75 118 PHE A C 1
ATOM 925 O O . PHE A 1 118 ? -0.055 -13.972 -9.446 1.00 90.75 118 PHE A O 1
ATOM 932 N N . LEU A 1 119 ? 1.220 -15.206 -10.853 1.00 91.75 119 LEU A N 1
ATOM 933 C CA . LEU A 1 119 ? 2.515 -14.633 -10.485 1.00 91.75 119 LEU A CA 1
ATOM 934 C C . LEU A 1 119 ? 2.600 -13.164 -10.918 1.00 91.75 119 LEU A C 1
ATOM 936 O O . LEU A 1 119 ? 2.247 -12.826 -12.048 1.00 91.75 119 LEU A O 1
ATOM 940 N N . GLN A 1 120 ? 3.074 -12.304 -10.021 1.00 94.81 120 GLN A N 1
ATOM 941 C CA . GLN A 1 120 ? 3.255 -10.875 -10.258 1.00 94.81 120 GLN A CA 1
ATOM 942 C C . GLN A 1 120 ? 4.672 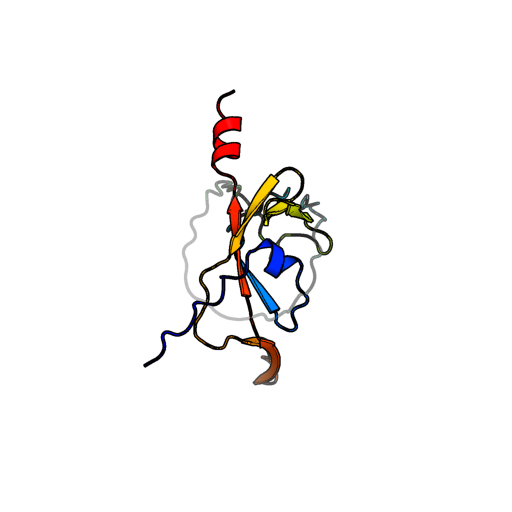-10.474 -9.862 1.00 94.81 120 GLN A C 1
ATOM 944 O O . GLN A 1 120 ? 5.082 -10.784 -8.747 1.00 94.81 120 GLN A O 1
ATOM 949 N N . ASP A 1 121 ? 5.365 -9.736 -10.729 1.00 95.94 121 ASP A N 1
ATOM 950 C CA . ASP A 1 121 ? 6.745 -9.298 -10.504 1.00 95.94 121 ASP A CA 1
ATOM 951 C C . ASP A 1 121 ? 6.841 -7.773 -10.489 1.00 95.94 121 ASP A C 1
ATOM 953 O O . ASP A 1 121 ? 6.208 -7.082 -11.291 1.00 95.94 121 ASP A O 1
ATOM 957 N N . VAL A 1 122 ? 7.668 -7.246 -9.588 1.00 96.69 122 VAL A N 1
ATOM 958 C CA . VAL A 1 122 ? 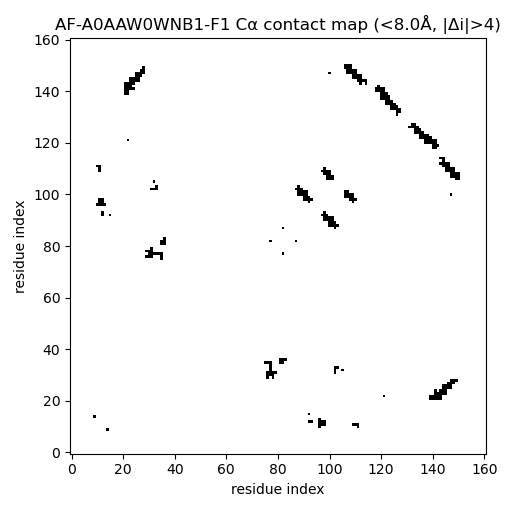8.126 -5.858 -9.619 1.00 96.69 122 VAL A CA 1
ATOM 959 C C . VAL A 1 122 ? 9.351 -5.792 -10.521 1.00 96.69 122 VAL A C 1
ATOM 961 O O . VAL A 1 122 ? 10.331 -6.506 -10.307 1.00 96.69 122 VAL A O 1
ATOM 964 N N . VAL A 1 123 ? 9.308 -4.918 -11.522 1.00 97.56 123 VAL A N 1
ATOM 965 C CA . VAL A 1 123 ? 10.375 -4.766 -12.515 1.00 97.56 123 VAL A CA 1
ATOM 966 C C . VAL A 1 123 ? 10.786 -3.300 -12.583 1.00 97.56 123 VAL A C 1
ATOM 968 O O . VAL A 1 123 ? 9.935 -2.417 -12.674 1.00 97.56 123 VAL A O 1
ATOM 971 N N . SER A 1 124 ? 12.092 -3.045 -12.541 1.00 97.50 124 SER A N 1
ATOM 972 C CA . SER A 1 124 ? 12.672 -1.740 -12.848 1.00 97.50 124 SER A CA 1
ATOM 973 C C . SER A 1 124 ? 12.946 -1.656 -14.344 1.00 97.50 124 SER A C 1
ATOM 975 O O . SER A 1 124 ? 13.562 -2.564 -14.907 1.00 97.50 124 SER A O 1
ATOM 977 N N . VAL A 1 125 ? 12.488 -0.580 -14.981 1.00 97.31 125 VAL A N 1
ATOM 978 C CA . VAL A 1 125 ? 12.706 -0.306 -16.403 1.00 97.31 125 VAL A CA 1
ATOM 979 C C . VAL A 1 125 ? 13.301 1.088 -16.524 1.00 97.31 125 VAL A C 1
ATOM 981 O O . VAL A 1 125 ? 12.690 2.064 -16.093 1.00 97.31 125 VAL A O 1
ATOM 984 N N . GLN A 1 126 ? 14.481 1.177 -17.124 1.00 96.69 126 GLN A N 1
ATOM 985 C CA . GLN A 1 126 ? 15.143 2.432 -17.446 1.00 96.69 126 GLN A CA 1
ATOM 986 C C . GLN A 1 126 ? 15.300 2.525 -18.961 1.00 96.69 126 GLN A C 1
ATOM 988 O O . GLN A 1 126 ? 15.766 1.583 -19.599 1.00 96.69 126 GLN A O 1
ATOM 993 N N . VAL A 1 127 ? 14.912 3.660 -19.535 1.00 96.75 127 VAL A N 1
ATOM 994 C CA . VAL A 1 127 ? 14.992 3.918 -20.977 1.00 96.75 127 VAL A CA 1
ATOM 995 C C . VAL A 1 127 ? 15.931 5.094 -21.212 1.00 96.75 127 VAL A C 1
ATOM 997 O O . VAL A 1 127 ? 15.859 6.091 -20.498 1.00 96.75 127 VAL A O 1
ATOM 1000 N N . ASP A 1 128 ? 16.804 4.959 -22.205 1.00 95.38 128 ASP A N 1
ATOM 1001 C CA . ASP A 1 128 ? 17.669 6.014 -22.718 1.00 95.38 128 ASP A CA 1
ATOM 1002 C C . ASP A 1 128 ? 17.237 6.353 -24.152 1.00 95.38 128 ASP A C 1
ATOM 1004 O O . ASP A 1 128 ? 17.399 5.566 -25.091 1.00 95.38 128 ASP A O 1
ATOM 1008 N N . GLU A 1 129 ? 16.640 7.534 -24.303 1.00 93.44 129 GLU A N 1
ATOM 1009 C CA . GLU A 1 129 ? 16.088 8.006 -25.572 1.00 93.44 129 GLU A CA 1
ATOM 1010 C C . GLU A 1 129 ? 17.172 8.353 -26.599 1.00 93.44 129 GLU A C 1
ATOM 1012 O O . GLU A 1 129 ? 16.950 8.178 -27.800 1.00 93.44 129 GLU A O 1
ATOM 1017 N N . GLU A 1 130 ? 18.349 8.801 -26.152 1.00 94.50 130 GLU A N 1
ATOM 1018 C CA . GLU A 1 130 ? 19.431 9.232 -27.040 1.00 94.50 130 GLU A CA 1
ATOM 1019 C C . GLU A 1 130 ? 20.093 8.022 -27.703 1.00 94.50 130 GLU A C 1
ATOM 1021 O O . GLU A 1 130 ? 20.240 7.970 -28.928 1.00 94.50 130 GLU A O 1
ATOM 1026 N N . SER A 1 131 ? 20.416 6.997 -26.910 1.00 93.88 131 SER A N 1
ATOM 1027 C CA . SER A 1 131 ? 20.997 5.751 -27.423 1.00 93.88 131 SER A CA 1
ATOM 1028 C C . SER A 1 131 ? 19.961 4.768 -27.980 1.00 93.88 131 SER A C 1
ATOM 1030 O O . SER A 1 131 ? 20.338 3.723 -28.518 1.00 93.88 131 SER A O 1
ATOM 1032 N N . LYS A 1 132 ? 18.659 5.083 -27.871 1.00 94.00 132 LYS A N 1
ATOM 1033 C CA . LYS A 1 132 ? 17.537 4.176 -28.185 1.00 94.00 132 LYS A CA 1
ATOM 1034 C C . LYS A 1 132 ? 17.698 2.806 -27.520 1.00 94.00 132 LYS A C 1
ATOM 1036 O O . LYS A 1 132 ? 17.387 1.772 -28.116 1.00 94.00 132 LYS A O 1
ATOM 1041 N N . SER A 1 133 ? 18.215 2.799 -26.297 1.00 95.38 133 SER A N 1
ATOM 1042 C CA . SER A 1 133 ? 18.478 1.591 -25.524 1.00 95.38 133 SER A CA 1
ATOM 1043 C C . SER A 1 133 ? 17.793 1.664 -24.160 1.00 95.38 133 SER A C 1
ATOM 1045 O O . SER A 1 133 ? 17.130 2.643 -23.820 1.00 95.38 133 SER A O 1
ATOM 1047 N N . GLY A 1 134 ? 17.877 0.593 -23.380 1.00 95.56 134 GLY A N 1
ATOM 1048 C CA . GLY A 1 134 ? 17.287 0.554 -22.051 1.00 95.56 134 GLY A CA 1
ATOM 1049 C C . GLY A 1 134 ? 17.782 -0.638 -21.254 1.00 95.56 134 GLY A C 1
ATOM 1050 O O . GLY A 1 134 ? 18.341 -1.589 -21.805 1.00 95.56 134 GLY A O 1
ATOM 1051 N N . SER A 1 135 ? 17.573 -0.584 -19.946 1.00 96.25 135 SER A N 1
ATOM 1052 C CA . SER A 1 135 ? 17.875 -1.669 -19.022 1.00 96.25 135 SER A CA 1
ATOM 1053 C C . SER A 1 135 ? 16.605 -2.090 -18.289 1.00 96.25 135 SER A C 1
ATOM 1055 O O . SER A 1 135 ? 15.717 -1.283 -18.004 1.00 96.25 135 SER A O 1
ATOM 1057 N N . MET A 1 136 ? 16.499 -3.388 -18.017 1.00 97.44 136 MET A N 1
ATOM 1058 C CA . MET A 1 136 ? 15.375 -3.965 -17.294 1.00 97.44 136 MET A CA 1
ATOM 1059 C C . MET A 1 136 ? 15.899 -4.951 -16.258 1.00 97.44 136 MET A C 1
ATOM 1061 O O . MET A 1 136 ? 16.730 -5.801 -16.577 1.00 97.44 136 MET A O 1
ATOM 1065 N N . ALA A 1 137 ? 15.401 -4.849 -15.028 1.00 97.75 137 ALA A N 1
ATOM 1066 C CA . ALA A 1 137 ? 15.774 -5.734 -13.932 1.00 97.75 137 ALA A CA 1
ATOM 1067 C C . ALA A 1 137 ? 14.537 -6.164 -13.139 1.00 97.75 137 ALA A C 1
ATOM 1069 O O . ALA A 1 137 ? 13.745 -5.327 -12.707 1.00 97.75 137 ALA A O 1
ATOM 1070 N N . VAL A 1 138 ? 14.386 -7.470 -12.922 1.00 97.31 138 VAL A N 1
ATOM 1071 C CA . VAL A 1 138 ? 13.348 -8.020 -12.040 1.00 97.31 138 VAL A CA 1
ATOM 1072 C C . VAL A 1 138 ? 13.802 -7.833 -10.593 1.00 97.31 138 VAL A C 1
ATOM 1074 O O . VAL A 1 138 ? 14.865 -8.319 -10.218 1.00 97.31 138 VAL A O 1
ATOM 1077 N N . LEU A 1 139 ? 13.015 -7.110 -9.795 1.00 96.19 139 LEU A N 1
ATOM 1078 C CA . LEU A 1 139 ? 13.315 -6.836 -8.386 1.00 96.19 139 LEU A CA 1
ATOM 1079 C C . LEU A 1 139 ? 12.835 -7.973 -7.478 1.00 96.19 139 LEU A C 1
ATOM 1081 O O . LEU A 1 139 ? 13.504 -8.289 -6.499 1.00 96.19 139 LEU A O 1
ATOM 1085 N N . GLY A 1 140 ? 11.693 -8.585 -7.804 1.00 95.69 140 GLY A N 1
ATOM 1086 C CA . GLY A 1 140 ? 11.143 -9.736 -7.086 1.00 95.69 140 GLY A CA 1
ATOM 1087 C C . GLY A 1 140 ? 9.625 -9.854 -7.208 1.00 95.69 140 GLY A C 1
ATOM 1088 O O . GLY A 1 140 ? 8.978 -9.055 -7.887 1.00 95.69 140 GLY A O 1
ATOM 1089 N N . HIS A 1 141 ? 9.060 -10.856 -6.541 1.00 95.44 141 HIS A N 1
ATOM 1090 C CA . HIS A 1 141 ? 7.639 -11.190 -6.627 1.00 95.44 141 HIS A CA 1
ATOM 1091 C C . HIS A 1 141 ? 6.778 -10.311 -5.713 1.00 95.44 141 HIS A C 1
ATOM 1093 O O . HIS A 1 141 ? 7.220 -9.870 -4.654 1.00 95.44 141 HIS A O 1
ATOM 1099 N N . ILE A 1 142 ? 5.523 -10.084 -6.096 1.00 93.94 142 ILE A N 1
ATOM 1100 C CA . ILE A 1 142 ? 4.492 -9.490 -5.241 1.00 93.94 142 ILE A CA 1
ATOM 1101 C C . ILE A 1 142 ? 3.698 -10.629 -4.602 1.00 93.94 142 ILE A C 1
ATOM 1103 O O . ILE A 1 142 ? 2.850 -11.247 -5.245 1.00 93.94 142 ILE A O 1
ATOM 1107 N N . GLY A 1 143 ? 3.939 -10.884 -3.317 1.00 90.50 143 GLY A N 1
ATOM 1108 C CA . GLY A 1 143 ? 3.268 -11.964 -2.589 1.00 90.50 143 GLY A CA 1
ATOM 1109 C C . GLY A 1 143 ? 1.901 -11.548 -2.046 1.00 90.50 143 GLY A C 1
ATOM 1110 O O . GLY A 1 143 ? 0.973 -12.357 -1.926 1.00 90.50 143 GLY A O 1
ATOM 1111 N N . HIS A 1 144 ? 1.748 -10.265 -1.701 1.00 91.12 144 HIS A N 1
ATOM 1112 C CA . HIS A 1 144 ? 0.610 -9.810 -0.910 1.00 91.12 144 HIS A CA 1
ATOM 1113 C C . HIS A 1 144 ? 0.110 -8.422 -1.297 1.00 91.12 144 HIS A C 1
ATOM 1115 O O . HIS A 1 144 ? 0.884 -7.491 -1.502 1.00 91.12 144 HIS A O 1
ATOM 1121 N N . ARG A 1 145 ? -1.219 -8.275 -1.330 1.00 94.12 145 ARG A N 1
ATOM 1122 C CA . ARG A 1 145 ? -1.908 -7.013 -1.601 1.00 94.12 145 ARG A CA 1
ATOM 1123 C C . ARG A 1 145 ? -2.623 -6.522 -0.349 1.00 94.12 145 ARG A C 1
ATOM 1125 O O . ARG A 1 145 ? -3.323 -7.289 0.311 1.00 94.12 145 ARG A O 1
ATOM 1132 N N . LEU A 1 146 ? -2.490 -5.237 -0.061 1.00 95.62 146 LEU A N 1
ATOM 1133 C CA . LEU A 1 146 ? -3.129 -4.536 1.045 1.00 95.62 146 LEU A CA 1
ATOM 1134 C C . LEU A 1 146 ? -3.877 -3.318 0.503 1.00 95.62 146 LEU A C 1
ATOM 1136 O O . LEU A 1 146 ? -3.434 -2.675 -0.448 1.00 95.62 146 LEU A O 1
ATOM 1140 N N . VAL A 1 147 ? -5.024 -3.006 1.097 1.00 96.75 147 VAL A N 1
ATOM 1141 C CA . VAL A 1 147 ? -5.852 -1.852 0.741 1.00 96.75 147 VAL A CA 1
ATOM 1142 C C . VAL A 1 147 ? -6.029 -0.982 1.977 1.00 96.75 147 VAL A C 1
ATOM 1144 O O . VAL A 1 147 ? -6.519 -1.445 3.008 1.00 96.75 147 VAL A O 1
ATOM 1147 N N . CYS A 1 148 ? -5.631 0.280 1.858 1.00 95.94 148 CYS A N 1
ATOM 1148 C CA . CYS A 1 148 ? -5.763 1.295 2.890 1.00 95.94 148 CYS A CA 1
ATOM 1149 C C . CYS A 1 148 ? -6.984 2.168 2.586 1.00 95.94 148 CYS A C 1
ATOM 1151 O O . CYS A 1 148 ? -7.016 2.874 1.578 1.00 95.94 148 CYS A O 1
ATOM 1153 N N . THR A 1 149 ? -7.984 2.149 3.464 1.00 95.19 149 THR A N 1
ATOM 1154 C CA . THR A 1 149 ? -9.234 2.905 3.289 1.00 95.19 149 THR A CA 1
ATOM 1155 C C . THR A 1 149 ? -9.412 3.942 4.395 1.00 95.19 149 THR A C 1
ATOM 1157 O O . THR A 1 149 ? -9.184 3.604 5.560 1.00 95.19 149 THR A O 1
ATOM 1160 N N . PRO A 1 150 ? -9.861 5.175 4.096 1.00 93.31 150 PRO A N 1
ATOM 1161 C CA . PRO A 1 150 ? -10.190 6.148 5.132 1.00 93.31 150 PRO A CA 1
ATOM 1162 C C . PRO A 1 150 ? -11.287 5.621 6.058 1.00 93.31 150 PRO A C 1
ATOM 1164 O O . PRO A 1 150 ? -12.228 4.967 5.605 1.00 93.31 150 PRO A O 1
ATOM 1167 N N . ASP A 1 151 ? -11.191 5.928 7.351 1.00 88.00 151 ASP A N 1
ATOM 1168 C CA . ASP A 1 151 ? -12.268 5.645 8.303 1.00 88.00 151 ASP A CA 1
ATOM 1169 C C . ASP A 1 151 ? -13.414 6.652 8.106 1.00 88.00 151 ASP A C 1
ATOM 1171 O O . ASP A 1 151 ? -13.486 7.693 8.764 1.00 88.00 151 ASP A O 1
ATOM 1175 N N . LEU A 1 152 ? -14.295 6.347 7.148 1.00 85.62 152 LEU A N 1
ATOM 1176 C CA . LEU A 1 152 ? -15.435 7.193 6.794 1.00 85.62 152 LEU A CA 1
ATOM 1177 C C . LEU A 1 152 ? -16.387 7.407 7.972 1.00 85.62 152 LEU A C 1
ATOM 1179 O O . LEU A 1 152 ? -16.945 8.492 8.111 1.00 85.62 152 LEU A O 1
ATOM 1183 N N . GLU A 1 153 ? -16.564 6.405 8.833 1.00 87.12 153 GLU A N 1
ATOM 1184 C CA . GLU A 1 153 ? -17.451 6.518 9.988 1.00 87.12 153 GLU A CA 1
ATOM 1185 C C . GLU A 1 153 ? -16.935 7.573 10.971 1.00 87.12 153 GLU A C 1
ATOM 1187 O O . GLU A 1 153 ? -17.685 8.468 11.375 1.00 87.12 153 GLU A O 1
ATOM 1192 N N . SER A 1 154 ? -15.643 7.518 11.308 1.00 85.19 154 SER A N 1
ATOM 1193 C CA . SER A 1 154 ? -15.012 8.533 12.156 1.00 85.19 154 SER A CA 1
ATOM 1194 C C . SER A 1 154 ? -15.066 9.921 11.511 1.00 85.19 154 SER A C 1
ATOM 1196 O O . SER A 1 154 ? -15.414 10.890 12.185 1.00 85.19 154 SER A O 1
ATOM 1198 N N . LEU A 1 155 ? -14.783 10.019 10.207 1.00 84.88 155 LEU A N 1
ATOM 1199 C CA . LEU A 1 155 ? -14.802 11.288 9.468 1.00 84.88 155 LEU A CA 1
ATOM 1200 C C . LEU A 1 155 ? -16.199 11.928 9.433 1.00 84.88 155 LEU A C 1
ATOM 1202 O O . LEU A 1 155 ? -16.337 13.133 9.630 1.00 84.88 155 LEU A O 1
ATOM 1206 N N . VAL A 1 156 ? -17.256 11.139 9.222 1.00 88.25 156 VAL A N 1
ATOM 1207 C CA . VAL A 1 156 ? -18.637 11.649 9.187 1.00 88.25 156 VAL A CA 1
ATOM 1208 C C . VAL A 1 156 ? -19.107 12.088 10.574 1.00 88.25 156 VAL A C 1
ATOM 1210 O O . VAL A 1 156 ? -19.815 13.089 10.690 1.00 88.25 156 VAL A O 1
ATOM 1213 N N . ARG A 1 157 ? -18.714 11.377 11.638 1.00 88.81 157 ARG A N 1
ATOM 1214 C CA . ARG A 1 157 ? -19.070 11.749 13.017 1.00 88.81 157 ARG A CA 1
ATOM 1215 C C . ARG A 1 157 ? -18.436 13.073 13.446 1.00 88.81 157 ARG A C 1
ATOM 1217 O O . ARG A 1 157 ? -19.117 13.862 14.090 1.00 88.81 157 ARG A O 1
ATOM 1224 N N . GLN A 1 158 ? -17.194 13.346 13.039 1.00 79.75 158 GLN A N 1
ATOM 1225 C CA . GLN A 1 158 ? -16.492 14.606 13.338 1.00 79.75 158 GLN A CA 1
ATOM 1226 C C . GLN A 1 158 ? -17.196 15.852 12.778 1.00 79.75 158 GLN A C 1
ATOM 1228 O O . GLN A 1 158 ? -16.997 16.944 13.292 1.00 79.75 158 GLN A O 1
ATOM 1233 N N . ARG A 1 159 ? -18.032 15.700 11.743 1.00 70.81 159 ARG A N 1
ATOM 1234 C CA . ARG A 1 159 ? -18.775 16.805 11.120 1.00 70.81 159 ARG A CA 1
ATOM 1235 C C . ARG A 1 159 ? -20.101 17.138 11.821 1.00 70.81 159 ARG A C 1
ATOM 1237 O O . ARG A 1 159 ? -20.718 18.143 11.492 1.00 70.81 159 ARG A O 1
ATOM 1244 N N . LYS A 1 160 ? -20.600 16.281 12.721 1.00 58.88 160 LYS A N 1
ATOM 1245 C CA . LYS A 1 160 ? -21.923 16.449 13.364 1.00 58.88 160 LYS A CA 1
ATOM 1246 C C . LYS A 1 160 ? -21.904 17.309 14.640 1.00 58.88 160 LYS A C 1
ATOM 1248 O O . LYS A 1 160 ? -22.879 17.300 15.385 1.00 58.88 160 LYS A O 1
ATOM 1253 N N . THR A 1 161 ? -20.827 18.047 14.861 1.00 44.41 161 THR A N 1
ATOM 1254 C CA . THR A 1 161 ? -20.651 19.076 15.899 1.00 44.41 161 THR A CA 1
ATOM 1255 C C . THR A 1 161 ? -20.261 20.373 15.227 1.00 44.41 161 THR A C 1
ATOM 1257 O O . THR A 1 161 ? -20.757 21.421 15.682 1.00 44.41 161 THR A O 1
#

InterPro domains:
  IPR007811 DNA-directed RNA polymerase III subunit RPC4 [PF05132] (21-151)
  IPR007811 DNA-directed RNA polymerase III subunit RPC4 [PTHR13408] (11-158)

Nearest PDB structures (foldseek):
  8ity-assembly1_N  TM=8.278E-01  e=1.527E-10  Homo sapiens
  7aea-assembly1_N  TM=8.030E-01  e=1.140E-10  Homo sapiens
  7z1o-assembly1_N  TM=8.086E-01  e=3.069E-07  Saccharomyces cerevisiae W303
  7z1m-assembly1_N  TM=7.834E-01  e=3.379E-06  Saccharomyces cerevisiae W303
  7z0h-assembly1_N  TM=8.219E-01  e=3.582E-06  Saccharomyces cerevisiae S288C

Sequence (161 aa):
MPAKEKTPECSVAQLLAGKHEDFMFFQLPNSLPSHPPDVKQEPNITQLQNQTQQQKQTASNNLDLDEDEDQKSSRQYCTLSTLPEGQIGTLKVYKSGRAEMWFGQHKLAVNKGTQVGFLQDVVSVQVDEESKSGSMAVLGHIGHRLVCTPDLESLVRQRKT

Organism: Cherax quadricarinatus (NCBI:txid27406)

pLDDT: mean 75.33, std 23.23, range [29.17, 97.75]

Foldseek 3Di:
DDDDDPDPDQFPLNVVPDDDPADEAEAEDPADPDDQPPPPCDDDDDDDDDDDDDDDDDDDDDDDDDPDPPPPPPVDGDDPVRDDDDDQWDWDQDPVSWIWTGRDPFIWTKGWDDDDPDWAWDKDKAADPVVRDIDIDTPGTHHTYIYTHGPVVVVVVVPPD

Radius of gyration: 25.04 Å; Cα contacts (8 Å, |Δi|>4): 177; chains: 1; bounding box: 43×79×62 Å

Mean predicted aligned error: 14.13 Å

Solvent-accessible surface area (backbone atoms only — not comparable to full-atom values): 10884 Å² total; per-residue (Å²): 132,85,78,80,77,79,74,79,78,81,46,55,33,56,59,72,72,48,90,68,96,46,44,72,44,76,44,70,59,88,54,48,72,57,79,65,68,81,78,74,79,71,80,81,82,86,81,83,87,80,88,79,86,84,89,83,92,88,81,88,84,90,82,84,87,79,90,74,83,75,78,70,76,67,80,78,67,30,39,82,88,63,51,75,87,76,88,75,60,49,79,47,71,44,97,86,42,49,33,34,38,28,28,83,95,45,58,21,43,44,40,72,38,83,83,71,97,63,93,43,73,44,65,50,76,49,78,39,81,89,80,73,44,69,52,74,47,81,76,44,42,51,73,45,44,34,35,38,40,72,50,58,67,63,57,57,57,70,68,79,115

Secondary structure (DSSP, 8-state):
------PPPPPHHHHHHS--SSEEEEE--SS-SSPPP------------------------------------------GGGSPSS---EEEE-TTS-EEEEETTEEEEEEEPPPPSS--EEEEEEEETTTTEEEEEEEEEEEEEEEEEE-HHHHHHHT--